Protein AF-A0A6A7KXA5-F1 (afdb_monomer)

Solvent-accessible surface area (backbone atoms only — not comparable to full-atom values): 2892 Å² total; per-residue (Å²): 135,82,60,69,69,56,56,51,49,54,50,53,50,54,45,23,57,78,47,75,65,34,57,65,63,30,16,59,75,71,73,46,56,52,71,56,48,51,53,50,53,54,49,53,65,59,69,77,107

Mean predicted aligned error: 3.25 Å

pLDDT: mean 92.38, std 9.92, range [55.72, 98.5]

Radius of gyration: 10.6 Å; Cα contacts (8 Å, |Δi|>4): 24; chains: 1; bounding box: 19×26×30 Å

Nearest PDB structures (foldseek):
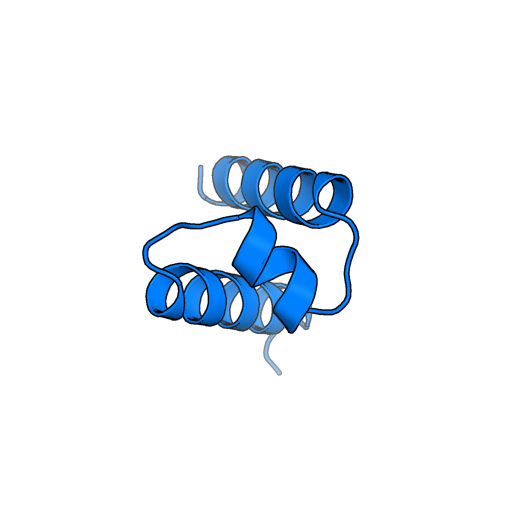  1ojl-assembly1_A-2  TM=9.279E-01  e=4.156E-03  Salmonella enterica subsp. enterica serovar Typhimurium
  1ojl-assembly2_D-3  TM=9.205E-01  e=5.811E-03  Salmonella enterica subsp. enterica serovar Typhimurium
  4l5e-assembly1_A-2  TM=9.683E-01  e=2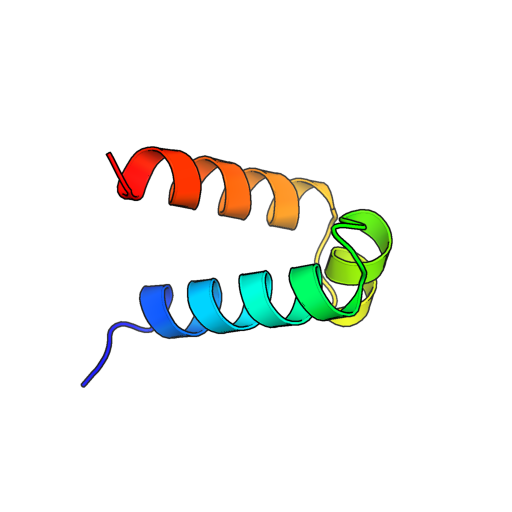.078E-02  Aquifex aeolicus VF5
  5ds9-assembly1_A  TM=9.710E-01  e=1.453E-01  Escherichia coli K-12
  1etx-assembly1_B  TM=9.595E-01  e=9.502E-01  Escherichia coli

Sequence (49 aa):
MRPLRHVEREYILAVLERHGGNKTQTARQLRIAAATLFRKLKRYASDDR

Secondary structure (DSSP, 8-state):
---HHHHHHHHHHHHHHHTTT-HHHHHHHTTS-HHHHHHHHHHHHHHT-

Foldseek 3Di:
DDDPLVVVVVVLVVLCVVVVNPLVVSCVVVVHDSVVSVVSVVVVVVVVD

Structure (mmCIF, N/CA/C/O backbone):
data_AF-A0A6A7KXA5-F1
#
_entry.id   AF-A0A6A7KXA5-F1
#
loop_
_atom_site.group_PDB
_atom_site.id
_atom_site.type_symbol
_atom_site.label_atom_id
_atom_site.label_alt_id
_atom_site.label_comp_id
_atom_site.label_asym_id
_atom_site.label_entity_id
_atom_site.label_seq_id
_atom_site.pdbx_PDB_ins_code
_atom_site.Cartn_x
_atom_site.Cartn_y
_atom_site.Cartn_z
_atom_site.occupancy
_atom_site.B_iso_or_equiv
_atom_site.auth_seq_id
_atom_site.auth_comp_id
_atom_site.auth_asym_id
_atom_site.auth_atom_id
_atom_site.pdbx_PDB_model_num
ATOM 1 N N . MET A 1 1 ? -9.115 -2.254 -21.116 1.00 61.69 1 MET A N 1
ATOM 2 C CA . MET A 1 1 ? -8.043 -2.828 -20.265 1.00 61.69 1 MET A CA 1
ATOM 3 C C . MET A 1 1 ? -7.779 -1.885 -19.099 1.00 61.69 1 MET A C 1
ATOM 5 O O . MET A 1 1 ? -7.647 -0.694 -19.346 1.00 61.69 1 MET A O 1
ATOM 9 N N . ARG A 1 2 ? -7.728 -2.372 -17.849 1.00 67.62 2 ARG A N 1
ATOM 10 C CA . ARG A 1 2 ? -7.237 -1.565 -16.713 1.00 67.62 2 ARG A CA 1
ATOM 11 C C . ARG A 1 2 ? -5.698 -1.609 -16.687 1.00 67.62 2 ARG A C 1
ATOM 13 O O . ARG A 1 2 ? -5.148 -2.676 -16.956 1.00 67.62 2 ARG A O 1
ATOM 20 N N . PRO A 1 3 ? -4.993 -0.510 -16.362 1.00 82.62 3 PRO A N 1
ATOM 21 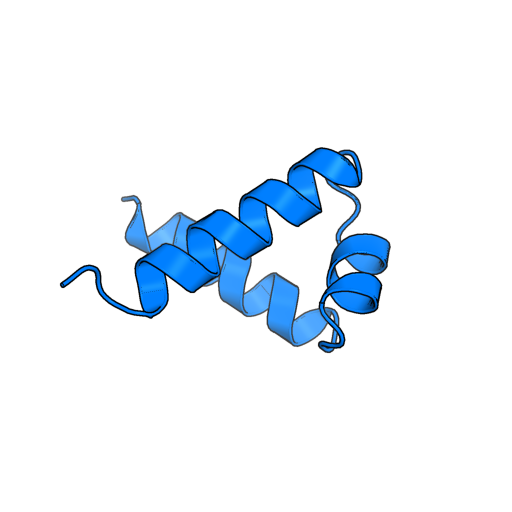C CA . PRO A 1 3 ? -3.538 -0.532 -16.220 1.00 82.62 3 PRO A CA 1
ATOM 22 C C . PRO A 1 3 ? -3.112 -1.484 -15.096 1.00 82.62 3 PRO A C 1
ATOM 24 O O . PRO A 1 3 ? -3.709 -1.464 -14.018 1.00 82.62 3 PRO A O 1
ATOM 27 N N . LEU A 1 4 ? -2.032 -2.248 -15.296 1.00 81.19 4 LEU A N 1
ATOM 28 C CA . LEU A 1 4 ? -1.471 -3.154 -14.276 1.00 81.19 4 LEU A CA 1
ATOM 29 C C . LEU A 1 4 ? -1.202 -2.446 -12.935 1.00 81.19 4 LEU A C 1
ATOM 31 O O . LEU A 1 4 ? -1.386 -3.034 -11.873 1.00 81.19 4 LEU A O 1
ATOM 35 N N . ARG A 1 5 ? -0.847 -1.155 -12.976 1.00 80.88 5 ARG A N 1
ATOM 36 C CA . ARG A 1 5 ? -0.655 -0.306 -11.789 1.00 80.88 5 ARG A CA 1
ATOM 37 C C . ARG A 1 5 ? -1.909 -0.206 -10.909 1.00 80.88 5 ARG A C 1
ATOM 39 O O . ARG A 1 5 ? -1.773 -0.162 -9.691 1.00 80.88 5 ARG A O 1
ATOM 46 N N . HIS A 1 6 ? -3.107 -0.147 -11.496 1.00 87.12 6 HIS A N 1
ATOM 47 C CA . HIS A 1 6 ? -4.352 -0.052 -10.721 1.00 87.12 6 HIS A CA 1
ATOM 48 C C . HIS A 1 6 ? -4.662 -1.378 -10.029 1.00 87.12 6 HIS A C 1
ATOM 50 O O . HIS A 1 6 ? -4.967 -1.381 -8.842 1.00 87.12 6 HIS A O 1
ATOM 56 N N . VAL A 1 7 ? -4.478 -2.494 -10.738 1.00 92.44 7 VAL A N 1
ATOM 57 C CA . VAL A 1 7 ? -4.670 -3.841 -10.181 1.00 92.44 7 VAL A CA 1
ATOM 58 C C . VAL A 1 7 ? -3.689 -4.106 -9.037 1.00 92.44 7 VAL A C 1
ATOM 60 O O . VAL A 1 7 ? -4.083 -4.601 -7.985 1.00 92.44 7 VAL A O 1
ATOM 63 N N . GLU A 1 8 ? -2.419 -3.723 -9.201 1.00 94.19 8 GLU A N 1
ATOM 64 C CA . GLU A 1 8 ? -1.427 -3.836 -8.130 1.00 94.19 8 GLU A CA 1
ATOM 65 C C . GLU A 1 8 ? -1.823 -3.006 -6.898 1.00 94.19 8 GLU A C 1
ATOM 67 O O . GLU A 1 8 ? -1.771 -3.513 -5.777 1.00 94.19 8 GLU A O 1
ATOM 72 N N . ARG A 1 9 ? -2.245 -1.748 -7.092 1.00 94.88 9 ARG A N 1
ATOM 73 C CA . ARG A 1 9 ? -2.683 -0.870 -5.998 1.00 94.88 9 ARG A CA 1
ATOM 74 C C . ARG A 1 9 ? -3.881 -1.459 -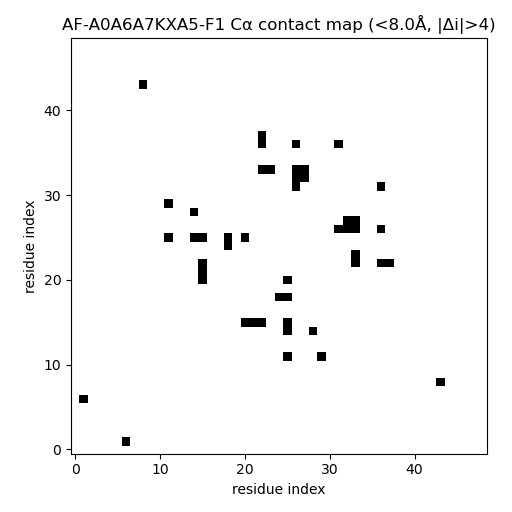5.252 1.00 94.88 9 ARG A C 1
ATOM 76 O O . ARG A 1 9 ? -3.825 -1.549 -4.028 1.00 94.88 9 ARG A O 1
ATOM 83 N N . GLU A 1 10 ? -4.929 -1.864 -5.968 1.00 94.94 10 GLU A N 1
ATOM 84 C CA . GLU A 1 10 ? -6.129 -2.485 -5.389 1.00 94.94 10 GLU A CA 1
ATOM 85 C C . GLU A 1 10 ? -5.759 -3.728 -4.570 1.00 94.94 10 GLU A C 1
ATOM 87 O O . GLU A 1 10 ? -6.172 -3.861 -3.418 1.00 94.94 10 GLU A O 1
ATOM 92 N N . TYR A 1 11 ? -4.906 -4.596 -5.118 1.00 96.31 11 TYR A N 1
ATOM 93 C CA . TYR A 1 11 ? -4.475 -5.809 -4.430 1.00 96.31 11 TYR A CA 1
ATOM 94 C C . TYR A 1 11 ? -3.668 -5.512 -3.158 1.00 96.31 11 TYR A C 1
ATOM 96 O O . TYR A 1 11 ? -3.935 -6.093 -2.106 1.00 96.31 11 TYR A O 1
ATOM 104 N N . ILE A 1 12 ? -2.710 -4.581 -3.217 1.00 97.06 12 ILE A N 1
ATOM 105 C CA . ILE A 1 12 ? -1.901 -4.197 -2.052 1.00 97.06 12 ILE A CA 1
ATOM 106 C C . ILE A 1 12 ? -2.774 -3.607 -0.943 1.00 97.06 12 ILE A C 1
ATOM 108 O O . ILE A 1 12 ? -2.582 -3.953 0.223 1.00 97.06 12 ILE A O 1
ATOM 112 N N . LEU A 1 13 ? -3.722 -2.734 -1.290 1.00 97.12 13 LEU A N 1
ATOM 113 C CA . LEU A 1 13 ? -4.623 -2.114 -0.318 1.00 97.12 13 LEU A CA 1
ATOM 114 C C . LEU A 1 13 ? -5.567 -3.145 0.312 1.00 97.12 13 LEU A C 1
ATOM 116 O O . LEU A 1 13 ? -5.706 -3.153 1.531 1.00 97.12 13 LEU A O 1
ATOM 120 N N . ALA A 1 14 ? -6.115 -4.070 -0.479 1.00 97.75 14 ALA A N 1
ATOM 121 C CA . ALA A 1 14 ? -6.965 -5.144 0.033 1.00 97.75 14 ALA A CA 1
ATOM 122 C C . ALA A 1 14 ? -6.214 -6.074 1.003 1.00 97.75 14 ALA A C 1
ATOM 124 O O . ALA A 1 14 ? -6.749 -6.473 2.036 1.00 97.75 14 ALA A O 1
ATOM 125 N N . VAL A 1 15 ? -4.956 -6.425 0.707 1.00 98.06 15 VAL A N 1
ATOM 126 C CA . VAL A 1 15 ? -4.136 -7.225 1.635 1.00 98.06 15 VAL A CA 1
ATOM 127 C C . VAL A 1 15 ? -3.787 -6.418 2.888 1.00 98.06 15 VAL A C 1
ATOM 129 O O . VAL A 1 1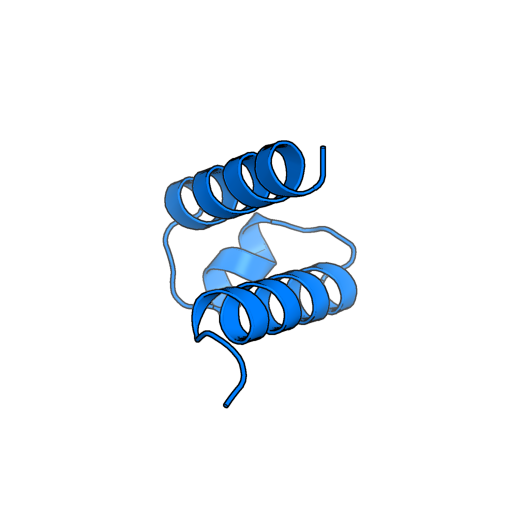5 ? -3.819 -6.966 3.989 1.00 98.06 15 VAL A O 1
ATOM 132 N N . LEU A 1 16 ? -3.499 -5.122 2.748 1.00 98.00 16 LEU A N 1
ATOM 133 C CA . LEU A 1 16 ? -3.216 -4.246 3.883 1.00 98.00 16 LEU A CA 1
ATOM 134 C C . LEU A 1 16 ? -4.414 -4.133 4.834 1.00 98.00 16 LEU A C 1
ATOM 136 O O . LEU A 1 16 ? -4.227 -4.201 6.048 1.00 98.00 16 LEU A O 1
ATOM 140 N N . GLU A 1 17 ? -5.624 -4.006 4.294 1.00 98.00 17 GLU A N 1
ATOM 141 C CA . GLU A 1 17 ? -6.875 -3.990 5.054 1.00 98.00 17 GLU A CA 1
ATOM 142 C C . GLU A 1 17 ? -7.104 -5.312 5.799 1.00 98.00 17 GLU A C 1
ATOM 144 O O . GLU A 1 17 ? -7.341 -5.300 7.006 1.00 98.00 17 GLU A O 1
ATOM 149 N N . ARG A 1 18 ? -6.915 -6.459 5.128 1.00 97.94 18 ARG A N 1
ATOM 150 C CA . ARG A 1 18 ? -7.007 -7.795 5.755 1.00 97.94 18 ARG A CA 1
ATOM 151 C C . ARG A 1 18 ? -6.046 -7.983 6.932 1.00 97.94 18 ARG A C 1
ATOM 153 O O . ARG A 1 18 ? -6.344 -8.747 7.842 1.00 97.94 18 ARG A O 1
ATOM 160 N N . HIS A 1 19 ? -4.904 -7.295 6.915 1.00 97.81 19 HIS A N 1
ATOM 161 C CA . HIS A 1 19 ? -3.911 -7.293 7.997 1.00 97.81 19 HIS A CA 1
ATOM 162 C C . HIS A 1 19 ? -4.072 -6.130 8.985 1.00 97.81 19 HIS A C 1
ATOM 164 O O . HIS A 1 19 ? -3.153 -5.863 9.764 1.00 97.81 19 HIS A O 1
ATOM 170 N N . GLY A 1 20 ? -5.183 -5.389 8.940 1.00 97.44 20 GLY A N 1
ATOM 171 C CA . GLY A 1 20 ? -5.440 -4.263 9.844 1.00 97.44 20 GLY A CA 1
ATOM 172 C C . GLY A 1 20 ? -4.397 -3.145 9.738 1.00 97.44 20 GLY A C 1
ATOM 173 O O . GLY A 1 20 ? -4.014 -2.543 10.737 1.00 97.44 20 GLY A O 1
ATOM 174 N N . GLY A 1 21 ? -3.847 -2.907 8.545 1.00 96.44 21 GLY A N 1
ATOM 175 C CA . GLY A 1 21 ? -2.811 -1.896 8.328 1.00 96.44 21 GLY A CA 1
ATOM 176 C C . GLY A 1 21 ? -1.384 -2.342 8.674 1.00 96.44 21 GLY A C 1
ATOM 177 O O . GLY A 1 21 ? -0.447 -1.535 8.554 1.00 96.44 21 GLY A O 1
ATOM 178 N N . ASN A 1 22 ? -1.180 -3.606 9.069 1.00 97.50 22 ASN A N 1
ATOM 179 C CA . ASN A 1 22 ? 0.139 -4.141 9.399 1.00 97.50 22 ASN A CA 1
ATOM 180 C C . ASN A 1 22 ? 0.993 -4.355 8.137 1.00 97.50 22 ASN A C 1
ATOM 182 O O . ASN A 1 22 ? 0.870 -5.344 7.407 1.00 97.50 22 ASN A O 1
ATOM 186 N N . LYS A 1 23 ? 1.913 -3.417 7.902 1.00 96.38 23 LYS A N 1
ATOM 187 C CA . LYS A 1 23 ? 2.773 -3.365 6.708 1.00 96.38 23 LYS A CA 1
ATOM 188 C C . LYS A 1 23 ? 3.767 -4.525 6.651 1.00 96.38 23 LYS A C 1
ATOM 190 O O . LYS A 1 23 ? 4.042 -5.030 5.567 1.00 96.38 23 LYS A O 1
ATOM 195 N N . THR A 1 24 ? 4.269 -4.991 7.792 1.00 97.19 24 THR A N 1
ATOM 196 C CA . THR A 1 24 ? 5.215 -6.116 7.847 1.00 97.19 24 THR A CA 1
ATOM 197 C C . THR A 1 24 ? 4.536 -7.422 7.444 1.00 97.19 24 THR A C 1
ATOM 199 O O . THR A 1 24 ? 5.051 -8.148 6.593 1.00 97.19 24 THR A O 1
ATOM 202 N N . GLN A 1 25 ? 3.347 -7.700 7.989 1.00 97.94 25 GLN A N 1
ATOM 203 C CA . GLN A 1 25 ? 2.575 -8.892 7.622 1.00 97.94 25 GLN A CA 1
ATOM 204 C C . GLN A 1 25 ? 2.095 -8.841 6.167 1.00 97.94 25 GLN A C 1
ATOM 206 O O . GLN A 1 25 ? 2.200 -9.837 5.451 1.00 97.94 25 GLN A O 1
ATOM 211 N N . THR A 1 26 ? 1.683 -7.659 5.705 1.00 98.50 26 THR A N 1
ATOM 212 C CA . THR A 1 26 ? 1.310 -7.408 4.306 1.00 98.50 26 THR A CA 1
ATOM 213 C C . THR A 1 26 ? 2.472 -7.697 3.356 1.00 98.50 26 THR A C 1
ATOM 215 O O . THR A 1 26 ? 2.316 -8.460 2.407 1.00 98.50 26 THR A O 1
ATOM 218 N N . ALA A 1 27 ? 3.664 -7.155 3.627 1.00 98.19 27 ALA A N 1
ATOM 219 C CA . ALA A 1 27 ? 4.855 -7.387 2.809 1.00 98.19 27 ALA A CA 1
ATOM 220 C C . ALA A 1 27 ? 5.234 -8.877 2.761 1.00 98.19 27 ALA A C 1
ATOM 222 O O . A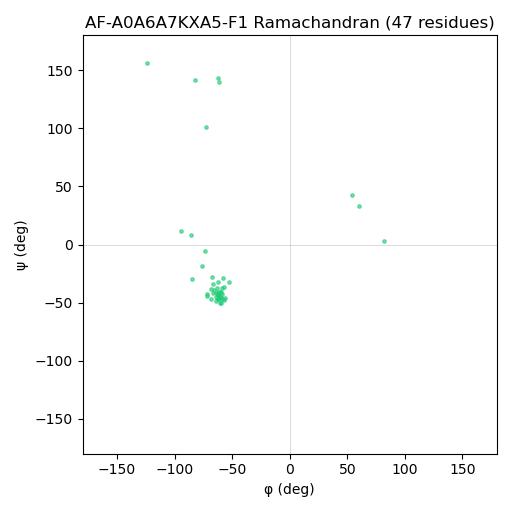LA A 1 27 ? 5.537 -9.403 1.689 1.00 98.19 27 ALA A O 1
ATOM 223 N N . ARG A 1 28 ? 5.129 -9.574 3.903 1.00 98.12 28 ARG A N 1
ATOM 2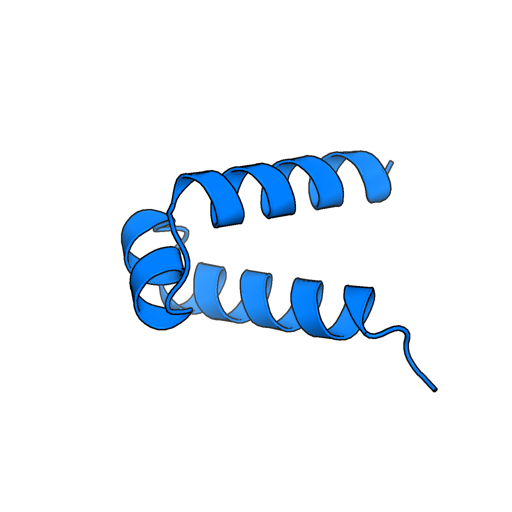24 C CA . ARG A 1 28 ? 5.360 -11.020 3.999 1.00 98.12 28 ARG A CA 1
ATOM 225 C C . ARG A 1 28 ? 4.371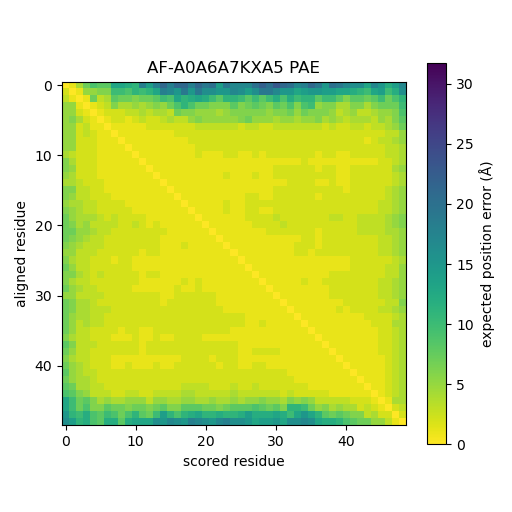 -11.819 3.147 1.00 98.12 28 ARG A C 1
ATOM 227 O O . ARG A 1 28 ? 4.805 -12.693 2.402 1.00 98.12 28 ARG A O 1
ATOM 234 N N . GLN A 1 29 ? 3.072 -11.513 3.209 1.00 97.81 29 GLN A N 1
ATOM 235 C CA . GLN A 1 29 ? 2.067 -12.194 2.382 1.00 97.81 29 GLN A CA 1
ATOM 236 C C . GLN A 1 29 ? 2.279 -11.927 0.887 1.00 97.81 29 GLN A C 1
ATOM 238 O O . GLN A 1 29 ? 2.178 -12.843 0.076 1.00 97.81 29 GLN A O 1
ATOM 243 N N . LEU A 1 30 ? 2.606 -10.686 0.527 1.00 97.12 30 LEU A N 1
ATOM 244 C CA . LEU A 1 30 ? 2.879 -10.283 -0.852 1.00 97.12 30 LEU A CA 1
ATOM 245 C C . LEU A 1 30 ? 4.237 -10.779 -1.375 1.00 97.12 30 LEU A C 1
ATOM 247 O O . LEU A 1 30 ? 4.529 -10.590 -2.552 1.00 97.12 30 LEU A O 1
ATOM 251 N N . ARG A 1 31 ? 5.065 -11.399 -0.520 1.00 98.00 31 ARG A N 1
ATOM 252 C CA . ARG A 1 31 ? 6.432 -11.857 -0.828 1.00 98.00 31 ARG A CA 1
ATOM 253 C C . ARG A 1 31 ? 7.319 -10.745 -1.397 1.00 98.00 31 ARG A C 1
ATOM 255 O O . ARG A 1 31 ? 8.094 -10.959 -2.325 1.00 98.00 31 ARG A O 1
ATOM 262 N N . ILE A 1 32 ? 7.222 -9.552 -0.814 1.00 97.62 32 ILE A N 1
ATOM 263 C CA . ILE A 1 32 ? 8.068 -8.402 -1.148 1.00 97.62 32 ILE A CA 1
ATOM 264 C C . ILE A 1 32 ? 8.779 -7.879 0.096 1.00 97.62 32 ILE A C 1
ATOM 266 O O . ILE A 1 32 ? 8.303 -8.026 1.220 1.00 97.62 32 ILE A O 1
ATOM 270 N N . ALA A 1 33 ? 9.908 -7.201 -0.099 1.00 98.00 33 ALA A N 1
ATOM 271 C CA . ALA A 1 33 ? 10.564 -6.489 0.990 1.00 98.00 33 ALA A CA 1
ATOM 272 C C . ALA A 1 33 ? 9.657 -5.372 1.544 1.00 98.00 33 ALA A C 1
ATOM 274 O O . ALA A 1 33 ? 8.997 -4.659 0.780 1.00 98.00 33 ALA A O 1
ATOM 275 N N . ALA A 1 34 ? 9.685 -5.148 2.862 1.00 96.94 34 ALA A N 1
ATOM 276 C CA . ALA A 1 34 ? 8.904 -4.090 3.513 1.00 96.94 34 ALA A CA 1
ATOM 277 C C . ALA A 1 34 ? 9.214 -2.691 2.942 1.00 96.94 34 ALA A C 1
ATOM 279 O O . ALA A 1 34 ? 8.305 -1.889 2.727 1.00 96.94 34 ALA A O 1
ATOM 280 N N . ALA A 1 35 ? 10.479 -2.426 2.592 1.00 97.81 35 ALA A N 1
ATOM 281 C CA . ALA A 1 35 ? 10.890 -1.190 1.924 1.00 97.81 35 ALA A CA 1
ATOM 282 C C . ALA A 1 35 ? 10.236 -1.009 0.540 1.00 97.81 35 ALA A C 1
ATOM 284 O O . ALA A 1 35 ? 9.944 0.110 0.117 1.00 97.81 35 ALA A O 1
ATOM 285 N N . THR A 1 36 ? 9.974 -2.102 -0.181 1.00 97.88 36 THR A N 1
ATOM 286 C CA . THR A 1 36 ? 9.256 -2.057 -1.462 1.00 97.88 36 THR A CA 1
ATOM 287 C C . THR A 1 36 ? 7.780 -1.743 -1.251 1.00 97.88 36 THR A C 1
ATOM 289 O O . THR A 1 36 ? 7.262 -0.864 -1.938 1.00 97.88 36 THR A O 1
ATOM 292 N N . LEU A 1 37 ? 7.124 -2.373 -0.270 1.00 97.88 37 LEU A N 1
ATOM 293 C CA . LEU A 1 37 ? 5.745 -2.032 0.093 1.00 97.88 37 LEU A CA 1
ATOM 294 C C . LEU A 1 37 ? 5.622 -0.548 0.470 1.00 97.88 37 LEU A C 1
ATOM 296 O O . LEU A 1 37 ? 4.758 0.152 -0.051 1.00 97.88 37 LEU A O 1
ATOM 300 N N . PHE A 1 38 ? 6.522 -0.049 1.321 1.00 96.88 38 PHE A N 1
ATOM 301 C CA . PHE A 1 38 ? 6.524 1.349 1.753 1.00 96.88 38 PHE A CA 1
ATOM 302 C C . PHE A 1 38 ? 6.650 2.326 0.575 1.00 96.88 38 PHE A C 1
ATOM 304 O O . PHE A 1 38 ? 5.866 3.269 0.468 1.00 96.88 38 PHE A O 1
ATOM 311 N N . ARG A 1 39 ? 7.587 2.077 -0.352 1.00 97.44 39 ARG A N 1
ATOM 312 C CA . ARG A 1 39 ? 7.753 2.903 -1.562 1.00 97.44 39 ARG A CA 1
ATOM 313 C C . ARG A 1 39 ? 6.496 2.916 -2.434 1.00 97.44 39 ARG A C 1
ATOM 315 O O . ARG A 1 39 ? 6.127 3.979 -2.929 1.00 97.44 39 ARG A O 1
ATOM 322 N N . LYS A 1 40 ? 5.828 1.769 -2.598 1.00 96.12 40 LYS A N 1
ATOM 323 C CA . LYS A 1 40 ? 4.566 1.671 -3.351 1.00 96.12 40 LYS A CA 1
ATOM 324 C C . LYS A 1 40 ? 3.451 2.477 -2.686 1.00 96.12 40 LYS A C 1
ATOM 326 O O . LYS A 1 40 ? 2.845 3.307 -3.351 1.00 96.12 40 LYS A O 1
ATOM 331 N N . LEU A 1 41 ? 3.255 2.317 -1.374 1.00 96.31 41 LEU A N 1
ATOM 332 C CA . LEU A 1 41 ? 2.255 3.081 -0.617 1.00 96.31 41 LEU A CA 1
ATOM 333 C C . LEU A 1 41 ? 2.502 4.593 -0.698 1.00 96.31 41 LEU A C 1
ATOM 335 O O . LEU A 1 41 ? 1.563 5.350 -0.932 1.00 96.31 41 LEU A O 1
ATOM 339 N N . LYS A 1 42 ? 3.763 5.033 -0.579 1.00 95.75 42 LYS A N 1
ATOM 340 C CA . LYS A 1 42 ? 4.127 6.448 -0.738 1.00 95.75 42 LYS A CA 1
ATOM 341 C C . LYS A 1 42 ? 3.787 6.964 -2.138 1.00 95.75 42 LYS A C 1
ATOM 343 O O . LYS A 1 42 ? 3.196 8.030 -2.252 1.00 95.75 42 LYS A O 1
ATOM 348 N N . ARG A 1 43 ? 4.117 6.204 -3.192 1.00 94.00 43 ARG A N 1
ATOM 349 C CA . ARG A 1 43 ? 3.767 6.562 -4.576 1.00 94.00 43 ARG A CA 1
ATOM 350 C C . ARG A 1 43 ? 2.254 6.676 -4.753 1.00 94.00 43 ARG A C 1
ATOM 352 O O . ARG A 1 43 ? 1.807 7.654 -5.331 1.00 94.00 43 ARG A O 1
ATOM 359 N N . TYR A 1 44 ? 1.474 5.727 -4.236 1.00 92.69 44 TYR A N 1
ATOM 360 C CA . TYR A 1 44 ? 0.013 5.776 -4.353 1.00 92.69 44 TYR A CA 1
ATOM 361 C C . TYR A 1 44 ? -0.589 6.982 -3.632 1.00 92.69 44 TYR A C 1
ATOM 363 O O . TYR A 1 44 ? -1.500 7.589 -4.171 1.00 92.69 44 TYR A O 1
ATOM 371 N N . ALA A 1 45 ? -0.052 7.369 -2.471 1.00 89.88 45 ALA A N 1
ATOM 372 C CA . ALA A 1 45 ? -0.493 8.572 -1.763 1.00 89.88 45 ALA A CA 1
ATOM 373 C C . ALA A 1 45 ? -0.156 9.876 -2.509 1.00 89.88 45 ALA A C 1
ATOM 375 O O . ALA A 1 45 ? -0.835 10.878 -2.326 1.00 89.88 45 ALA A O 1
ATOM 376 N N . SER A 1 46 ? 0.908 9.886 -3.319 1.00 89.44 46 SER A N 1
ATOM 377 C CA . SER A 1 46 ? 1.276 11.041 -4.151 1.00 89.44 46 SER A CA 1
ATOM 378 C C . SER A 1 46 ? 0.537 11.083 -5.490 1.00 89.44 46 SER A C 1
ATOM 380 O O . SER A 1 46 ? 0.309 12.169 -5.998 1.00 89.44 46 SER A O 1
ATOM 382 N N . ASP A 1 47 ? 0.173 9.927 -6.046 1.00 81.56 47 ASP A N 1
ATOM 383 C CA . ASP A 1 47 ? -0.602 9.812 -7.292 1.00 81.56 47 ASP A CA 1
ATOM 384 C C . ASP A 1 47 ? -2.102 10.110 -7.112 1.00 81.56 47 ASP A C 1
ATOM 386 O O . ASP A 1 47 ? -2.798 10.304 -8.102 1.00 81.56 47 ASP A O 1
ATOM 390 N N . ASP A 1 48 ? -2.621 10.064 -5.882 1.00 68.56 48 ASP A N 1
ATOM 391 C CA . ASP A 1 48 ? -4.034 10.342 -5.570 1.00 68.56 48 ASP A CA 1
ATOM 392 C C . ASP A 1 48 ? -4.325 11.840 -5.368 1.00 68.56 48 ASP A C 1
ATOM 394 O O . 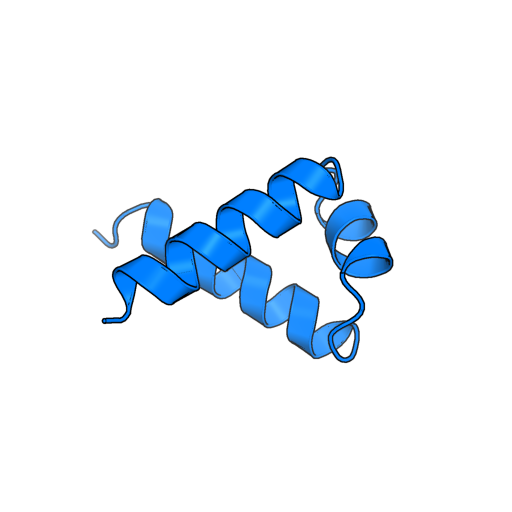ASP A 1 48 ? -5.403 12.196 -4.895 1.00 68.56 48 ASP A O 1
ATOM 398 N N . ARG A 1 49 ? -3.346 12.705 -5.654 1.00 55.72 49 ARG A N 1
ATOM 399 C CA . ARG A 1 49 ? -3.372 14.137 -5.354 1.00 55.72 49 ARG A CA 1
ATOM 400 C C . ARG A 1 49 ? -3.470 14.994 -6.606 1.00 55.72 49 ARG A C 1
ATOM 402 O O . ARG A 1 49 ? -2.905 14.585 -7.643 1.00 55.72 49 ARG A O 1
#